Protein AF-A0A227J8L9-F1 (afdb_monomer)

Secondary structure (DSSP, 8-state):
--TT-S--EEE----TT--STT---SEEES-SS-EEEEEETTEEEEEEES-EEEE--EEEEEPTTSPEEEEEEEEEEE---

Structure (mmCIF, N/CA/C/O backbone):
data_AF-A0A227J8L9-F1
#
_entry.id   AF-A0A227J8L9-F1
#
loop_
_atom_site.group_PDB
_atom_site.id
_atom_site.type_symbol
_atom_site.label_atom_id
_atom_site.label_alt_id
_atom_site.label_comp_id
_atom_site.label_asym_id
_atom_site.label_entity_id
_atom_site.label_seq_id
_atom_site.pdbx_PDB_ins_code
_atom_site.Cartn_x
_atom_site.Cartn_y
_atom_site.Cartn_z
_atom_site.occupancy
_atom_site.B_iso_or_equiv
_atom_site.auth_seq_id
_atom_site.auth_comp_id
_atom_site.auth_asym_id
_atom_site.auth_atom_id
_atom_site.pdbx_PDB_model_num
ATOM 1 N N . THR A 1 1 ? 26.030 2.970 -13.371 1.00 65.31 1 THR A N 1
ATOM 2 C CA . THR A 1 1 ? 24.618 3.395 -13.346 1.00 65.31 1 THR A CA 1
ATOM 3 C C . THR A 1 1 ? 24.148 3.341 -11.919 1.00 65.31 1 THR A C 1
ATOM 5 O O . THR A 1 1 ? 24.418 2.333 -11.279 1.00 65.31 1 THR A O 1
ATOM 8 N N . ASP A 1 2 ? 23.540 4.412 -11.413 1.00 69.88 2 ASP A N 1
ATOM 9 C CA . ASP A 1 2 ? 22.939 4.417 -10.077 1.00 69.88 2 ASP A CA 1
ATOM 10 C C . ASP A 1 2 ? 21.749 3.434 -10.067 1.00 69.88 2 ASP A C 1
ATOM 12 O O . ASP A 1 2 ? 20.810 3.628 -10.846 1.00 69.88 2 ASP A O 1
ATOM 16 N N . PRO A 1 3 ? 21.792 2.348 -9.270 1.00 65.88 3 PRO A N 1
ATOM 17 C CA . PRO A 1 3 ? 20.704 1.372 -9.208 1.00 65.88 3 PRO A CA 1
ATOM 18 C C . PRO A 1 3 ? 19.399 1.954 -8.636 1.00 65.88 3 PRO A C 1
ATOM 20 O O . PRO A 1 3 ? 18.357 1.301 -8.731 1.00 65.88 3 PRO A O 1
ATOM 23 N N . ASP A 1 4 ? 19.441 3.156 -8.058 1.00 69.38 4 ASP A N 1
ATOM 24 C CA . ASP A 1 4 ? 18.330 3.806 -7.368 1.00 69.38 4 ASP A CA 1
ATOM 25 C C . ASP A 1 4 ? 17.735 5.003 -8.127 1.00 69.38 4 ASP A C 1
ATOM 27 O O . ASP A 1 4 ? 16.766 5.589 -7.647 1.00 69.38 4 ASP A O 1
ATOM 31 N N . ALA A 1 5 ? 18.222 5.307 -9.336 1.00 69.94 5 ALA A N 1
ATOM 32 C CA . ALA A 1 5 ? 17.732 6.402 -10.186 1.00 69.94 5 ALA A CA 1
ATOM 33 C C . ALA A 1 5 ? 16.326 6.176 -10.796 1.00 69.94 5 ALA A C 1
ATOM 35 O O . ALA A 1 5 ? 15.892 6.940 -11.658 1.00 69.94 5 ALA A O 1
ATOM 36 N N . GLY A 1 6 ? 15.623 5.112 -10.396 1.00 77.94 6 GLY A N 1
ATOM 37 C CA . GLY A 1 6 ? 14.274 4.791 -10.862 1.00 77.94 6 GLY A CA 1
ATOM 38 C C . GLY A 1 6 ? 13.173 5.477 -10.049 1.00 77.94 6 GLY A C 1
ATOM 39 O O . GLY A 1 6 ? 13.363 5.820 -8.881 1.00 7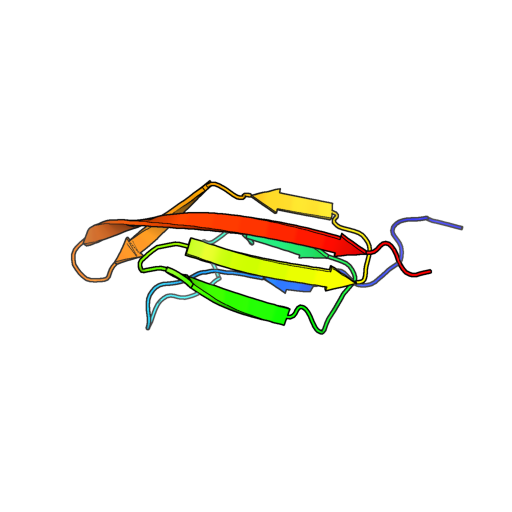7.94 6 GLY A O 1
ATOM 40 N N . ASN A 1 7 ? 11.994 5.628 -10.660 1.00 88.81 7 ASN A N 1
ATOM 41 C CA . ASN A 1 7 ? 10.803 6.123 -9.969 1.00 88.81 7 ASN A CA 1
ATOM 42 C C . ASN A 1 7 ? 10.426 5.210 -8.792 1.00 88.81 7 ASN A C 1
ATOM 44 O O . ASN A 1 7 ? 10.556 3.985 -8.872 1.00 88.81 7 ASN A O 1
ATOM 48 N N . ARG A 1 8 ? 9.923 5.821 -7.716 1.00 94.44 8 ARG A N 1
ATOM 49 C CA . ARG A 1 8 ? 9.428 5.134 -6.519 1.00 94.44 8 ARG A CA 1
ATOM 50 C C . ARG A 1 8 ? 7.977 5.526 -6.282 1.00 94.44 8 ARG A C 1
ATOM 52 O O . ARG A 1 8 ? 7.665 6.711 -6.203 1.00 94.44 8 ARG A O 1
ATOM 59 N N . PHE A 1 9 ? 7.117 4.530 -6.142 1.00 95.75 9 PHE A N 1
ATOM 60 C CA . PHE A 1 9 ? 5.690 4.683 -5.895 1.00 95.75 9 PHE A CA 1
ATOM 61 C C . PHE A 1 9 ? 5.371 4.170 -4.494 1.00 95.75 9 PHE A C 1
ATOM 63 O O . PHE A 1 9 ? 5.714 3.035 -4.159 1.00 95.75 9 PHE A O 1
ATOM 70 N N . GLY A 1 10 ? 4.765 5.028 -3.672 1.00 96.50 10 GLY A N 1
ATOM 71 C CA . GLY A 1 10 ? 4.315 4.696 -2.322 1.00 96.50 10 GLY A CA 1
ATOM 72 C C . GLY A 1 10 ? 2.834 4.331 -2.309 1.00 96.50 10 GLY A C 1
ATOM 73 O O . GLY A 1 10 ? 2.017 5.045 -2.891 1.00 96.50 10 GLY A O 1
ATOM 74 N N . TYR A 1 11 ? 2.493 3.243 -1.626 1.00 96.56 11 TYR A N 1
ATOM 75 C CA . TYR A 1 11 ? 1.124 2.772 -1.441 1.00 96.56 11 TYR A CA 1
ATOM 76 C C . TYR A 1 11 ? 0.753 2.768 0.038 1.00 96.56 11 TYR A C 1
ATOM 78 O O . TYR A 1 11 ? 1.554 2.396 0.896 1.00 96.56 11 TYR A O 1
ATOM 86 N N . PHE A 1 12 ? -0.487 3.161 0.321 1.00 95.56 12 PHE A N 1
ATOM 87 C CA . PHE A 1 12 ? -1.002 3.399 1.666 1.00 95.56 12 PHE A CA 1
ATOM 88 C C . PHE A 1 12 ? -2.304 2.628 1.874 1.00 95.56 12 PHE A C 1
ATOM 90 O O . PHE A 1 12 ? -3.092 2.471 0.940 1.00 95.56 12 PHE A O 1
ATOM 97 N N . VAL A 1 13 ? -2.545 2.188 3.107 1.00 92.69 13 VAL A N 1
ATOM 98 C CA . VAL A 1 13 ? -3.849 1.686 3.553 1.00 92.69 13 VAL A CA 1
ATOM 99 C C . VAL A 1 13 ? -4.368 2.671 4.590 1.00 92.69 13 VAL A C 1
ATOM 101 O O . VAL A 1 13 ? -3.735 2.862 5.623 1.00 92.69 13 VAL A O 1
ATOM 104 N N . LEU A 1 14 ? -5.497 3.314 4.298 1.00 91.62 14 LEU A N 1
ATOM 105 C CA . LEU A 1 14 ? -6.068 4.382 5.117 1.00 91.62 14 LEU A CA 1
ATOM 106 C C . LEU A 1 14 ? -7.539 4.117 5.412 1.00 91.62 14 LEU A C 1
ATOM 108 O O . LEU A 1 14 ? -8.246 3.505 4.606 1.00 91.62 14 LEU A O 1
ATOM 112 N N . ALA A 1 15 ? -8.027 4.645 6.533 1.00 88.19 15 ALA A N 1
ATOM 113 C CA . ALA A 1 15 ? -9.463 4.763 6.734 1.00 88.19 15 ALA A CA 1
ATOM 114 C C . ALA A 1 15 ? -10.047 5.827 5.789 1.00 88.19 15 ALA A C 1
ATOM 116 O O . ALA A 1 15 ? -9.397 6.819 5.450 1.00 88.19 15 ALA A O 1
ATOM 117 N N . THR A 1 16 ? -11.301 5.640 5.371 1.00 86.75 16 THR A N 1
ATOM 118 C CA . THR A 1 16 ? -12.000 6.608 4.518 1.00 86.75 16 THR A CA 1
ATOM 119 C C . THR A 1 16 ? -11.993 7.998 5.159 1.00 86.75 16 THR A C 1
ATOM 121 O O . THR A 1 16 ? -12.425 8.162 6.298 1.00 86.75 16 THR A O 1
ATOM 124 N N . GLY A 1 17 ? -11.523 8.997 4.409 1.00 85.31 17 GLY A N 1
ATOM 125 C CA . GLY A 1 17 ? -11.456 10.390 4.858 1.00 85.31 17 GLY A CA 1
ATOM 126 C C . GLY A 1 17 ? -10.153 10.789 5.559 1.00 85.31 17 GLY A C 1
ATOM 127 O O . GLY A 1 17 ? -10.033 11.946 5.949 1.00 85.31 17 GLY A O 1
ATOM 128 N N . GLN A 1 18 ? -9.177 9.884 5.703 1.00 86.19 18 GLN A N 1
ATOM 129 C CA . GLN A 1 18 ? -7.839 10.235 6.192 1.00 86.19 18 GLN A CA 1
ATOM 130 C C . GLN A 1 18 ? -6.904 10.698 5.066 1.00 86.19 18 GLN A C 1
ATOM 132 O O . GLN A 1 18 ? -7.016 10.253 3.923 1.00 86.19 18 GLN A O 1
ATOM 137 N N . SER A 1 19 ? -5.981 11.599 5.413 1.00 86.94 19 SER A N 1
ATOM 138 C CA . SER A 1 19 ? -4.912 12.098 4.539 1.00 86.94 19 SER A CA 1
ATOM 139 C C . SER A 1 19 ? -3.654 11.228 4.643 1.00 86.94 19 SER A C 1
ATOM 141 O O . SER A 1 19 ? -3.423 10.583 5.665 1.00 86.94 19 SER A O 1
ATOM 143 N N . ILE A 1 20 ? -2.821 11.249 3.597 1.00 89.56 20 ILE A N 1
ATOM 144 C CA . ILE A 1 20 ? -1.504 10.590 3.575 1.00 89.56 20 ILE A CA 1
ATOM 145 C C . ILE A 1 20 ? -0.392 11.424 4.233 1.00 89.56 20 ILE A C 1
ATOM 147 O O . ILE A 1 20 ? 0.692 10.897 4.439 1.00 89.56 20 ILE A O 1
ATOM 151 N N . GLU A 1 21 ? -0.621 12.709 4.535 1.00 87.44 21 GLU A N 1
ATOM 152 C CA . GLU A 1 21 ? 0.443 13.657 4.933 1.00 87.44 21 GLU A CA 1
ATOM 153 C C . GLU A 1 21 ? 1.250 13.226 6.169 1.00 87.44 21 GLU A C 1
ATOM 155 O O . GLU A 1 21 ? 2.439 13.521 6.255 1.00 87.44 21 GLU A O 1
ATOM 160 N N . GLU A 1 22 ? 0.626 12.497 7.096 1.00 83.19 22 GLU A N 1
ATOM 161 C CA . GLU A 1 22 ? 1.247 12.027 8.345 1.00 83.19 22 GLU A CA 1
ATOM 162 C C . GLU A 1 22 ? 1.429 10.501 8.382 1.00 83.19 22 GLU A C 1
ATOM 164 O O . GLU A 1 22 ? 1.617 9.916 9.448 1.00 83.19 22 GLU A O 1
ATOM 169 N N . GLN A 1 23 ? 1.316 9.830 7.235 1.00 87.50 23 GLN A N 1
ATOM 170 C CA . GLN A 1 23 ? 1.340 8.372 7.150 1.00 87.50 23 GLN A CA 1
ATOM 171 C C . GLN A 1 23 ? 2.558 7.905 6.362 1.00 87.50 23 GLN A C 1
ATOM 173 O O . GLN A 1 23 ? 2.970 8.535 5.389 1.00 87.50 23 GLN A O 1
ATOM 178 N N . GLU A 1 24 ? 3.119 6.768 6.760 1.00 92.38 24 GLU A N 1
ATOM 179 C CA . GLU A 1 24 ? 4.154 6.096 5.981 1.00 92.38 24 GLU A CA 1
ATOM 180 C C . GLU A 1 24 ? 3.523 5.065 5.036 1.00 92.38 24 GLU A C 1
ATOM 182 O O . GLU A 1 24 ? 2.541 4.403 5.393 1.00 92.38 24 GLU A O 1
ATOM 187 N N . PRO A 1 25 ? 4.057 4.905 3.813 1.00 96.12 25 PRO A N 1
ATOM 188 C CA . PRO A 1 25 ? 3.568 3.887 2.901 1.00 96.12 25 PRO A CA 1
ATOM 189 C C . PRO A 1 25 ? 3.880 2.499 3.459 1.00 96.12 25 PRO A C 1
ATOM 191 O O . PRO A 1 25 ? 5.002 2.212 3.873 1.00 96.12 25 PRO A O 1
ATOM 194 N N . PHE A 1 26 ? 2.913 1.585 3.387 1.00 96.88 26 PHE A N 1
ATOM 195 C CA . PHE A 1 26 ? 3.187 0.187 3.724 1.00 96.88 26 PHE A CA 1
ATOM 196 C C . PHE A 1 26 ? 4.050 -0.489 2.651 1.00 96.88 26 PHE A C 1
ATOM 198 O O . PHE A 1 26 ? 4.685 -1.502 2.925 1.00 96.88 26 PHE A O 1
ATOM 205 N N . LEU A 1 27 ? 4.057 0.046 1.427 1.00 97.75 27 LEU A N 1
ATOM 206 C CA . LEU A 1 27 ? 4.816 -0.471 0.296 1.00 97.75 27 LEU A CA 1
ATOM 207 C C . LEU A 1 27 ? 5.409 0.686 -0.508 1.00 97.75 27 LEU A C 1
ATOM 209 O O . LEU A 1 27 ? 4.684 1.575 -0.948 1.00 97.75 27 LEU A O 1
ATOM 213 N N . VAL A 1 28 ? 6.715 0.623 -0.767 1.00 97.19 28 VAL A N 1
ATOM 214 C CA . VAL A 1 28 ? 7.393 1.475 -1.752 1.00 97.19 28 VAL A CA 1
ATOM 215 C C . VAL A 1 28 ? 8.010 0.584 -2.815 1.00 97.19 28 VAL A C 1
ATOM 217 O O . VAL A 1 28 ? 8.815 -0.294 -2.501 1.00 97.19 28 VAL A O 1
ATOM 220 N N . THR A 1 29 ? 7.658 0.798 -4.080 1.00 95.62 29 THR A N 1
ATOM 221 C CA . THR A 1 29 ? 8.096 -0.054 -5.194 1.00 95.62 29 THR A CA 1
ATOM 222 C C . THR A 1 29 ? 8.351 0.743 -6.473 1.00 95.62 29 THR A C 1
ATOM 224 O O . THR A 1 29 ? 7.924 1.887 -6.599 1.00 95.62 29 THR A O 1
ATOM 227 N N . SER A 1 30 ? 9.076 0.155 -7.424 1.00 94.06 30 SER A N 1
ATOM 228 C CA . SER A 1 30 ? 9.173 0.671 -8.793 1.00 94.06 30 SER A CA 1
ATOM 229 C C . SER A 1 30 ? 7.950 0.330 -9.657 1.00 94.06 30 SER A C 1
ATOM 231 O O . SER A 1 30 ? 7.842 0.843 -10.767 1.00 94.06 30 SER A O 1
ATOM 233 N N . ASP A 1 31 ? 7.065 -0.559 -9.195 1.00 94.50 31 ASP A N 1
ATOM 234 C CA . ASP A 1 31 ? 5.839 -0.932 -9.906 1.00 94.50 31 ASP A CA 1
ATOM 235 C C . ASP A 1 31 ? 4.737 0.109 -9.662 1.00 94.50 31 ASP A C 1
ATOM 237 O O . ASP A 1 31 ? 4.295 0.292 -8.532 1.00 94.50 31 ASP A O 1
ATOM 241 N N . GLN A 1 32 ? 4.287 0.787 -10.719 1.00 94.69 32 GLN A N 1
ATOM 242 C CA . GLN A 1 32 ? 3.197 1.768 -10.636 1.00 94.69 32 GLN A CA 1
ATOM 243 C C . GLN A 1 32 ? 1.797 1.123 -10.655 1.00 94.69 32 GLN A C 1
ATOM 245 O O . GLN A 1 32 ? 0.799 1.804 -10.405 1.00 94.69 32 GLN A O 1
ATOM 250 N N . PHE A 1 33 ? 1.699 -0.173 -10.967 1.00 94.12 33 PHE A N 1
ATOM 251 C CA . PHE A 1 33 ? 0.443 -0.890 -11.198 1.00 94.12 33 PHE A CA 1
ATOM 252 C C . PHE A 1 33 ? 0.345 -2.169 -10.359 1.00 94.12 33 PHE A C 1
ATOM 254 O O . PHE A 1 33 ? -0.026 -3.231 -10.875 1.00 94.12 33 PHE A O 1
ATOM 261 N N . ILE A 1 34 ? 0.639 -2.075 -9.057 1.00 95.44 34 ILE A N 1
ATOM 262 C CA . ILE A 1 34 ? 0.423 -3.204 -8.145 1.00 95.44 34 ILE A CA 1
ATOM 263 C C . ILE A 1 34 ? -1.023 -3.703 -8.240 1.00 95.44 34 ILE A C 1
ATOM 265 O O . ILE A 1 34 ? -1.964 -2.928 -8.440 1.00 95.44 34 ILE A O 1
ATOM 269 N N . ARG A 1 35 ? -1.215 -5.007 -8.045 1.00 96.75 35 ARG A N 1
ATOM 270 C CA . ARG A 1 35 ? -2.554 -5.588 -7.888 1.00 96.75 35 ARG A CA 1
ATOM 271 C C . ARG A 1 35 ? -2.798 -5.862 -6.421 1.00 96.75 35 ARG A C 1
ATOM 273 O O . ARG A 1 35 ? -1.934 -6.446 -5.774 1.00 96.75 35 ARG A O 1
ATOM 280 N N . MET A 1 36 ? -3.957 -5.461 -5.916 1.00 94.62 36 MET A N 1
ATOM 281 C CA . MET A 1 36 ? -4.359 -5.702 -4.536 1.00 94.62 36 MET A CA 1
ATOM 282 C C . MET A 1 36 ? -5.736 -6.349 -4.500 1.00 94.62 36 MET A C 1
ATOM 284 O O . MET A 1 36 ? -6.652 -5.914 -5.195 1.00 94.62 36 MET A O 1
ATOM 288 N N . GLU A 1 37 ? -5.869 -7.373 -3.670 1.00 96.56 37 GLU A N 1
ATOM 289 C CA . GLU A 1 37 ? -7.101 -8.121 -3.461 1.00 96.56 37 GLU A CA 1
ATOM 290 C C . GLU A 1 37 ? -7.341 -8.286 -1.962 1.00 96.56 37 GLU A C 1
ATOM 292 O O . GLU A 1 37 ? -6.409 -8.542 -1.198 1.00 96.56 37 GLU A O 1
ATOM 297 N N . GLN A 1 38 ? -8.593 -8.159 -1.531 1.00 94.88 38 GLN A N 1
ATOM 298 C CA . GLN A 1 38 ? -8.985 -8.526 -0.176 1.00 94.88 38 GLN A CA 1
ATOM 299 C C . GLN A 1 38 ? -9.304 -10.023 -0.152 1.00 94.88 38 GLN A C 1
ATOM 301 O O . GLN A 1 38 ? -10.183 -10.484 -0.876 1.00 94.88 38 GLN A O 1
ATOM 306 N N . THR A 1 39 ? -8.586 -10.786 0.669 1.00 94.75 39 THR A N 1
ATOM 307 C CA . THR A 1 39 ? -8.713 -12.254 0.753 1.00 94.75 39 THR A CA 1
ATOM 308 C C . THR A 1 39 ? -9.425 -12.724 2.021 1.00 94.75 39 THR A C 1
ATOM 310 O O . THR A 1 39 ? -9.714 -13.909 2.169 1.00 94.75 39 THR A O 1
ATOM 313 N N . GLY A 1 40 ? -9.743 -11.796 2.922 1.00 92.94 40 GLY A N 1
ATOM 314 C CA . GLY A 1 40 ? -10.531 -12.010 4.131 1.00 92.94 40 GLY A CA 1
ATOM 315 C C . GLY A 1 40 ? -10.853 -10.679 4.807 1.00 92.94 40 GLY A C 1
ATOM 316 O O . GLY A 1 40 ? -10.456 -9.621 4.318 1.00 92.94 40 GLY A O 1
ATOM 317 N N . ASP A 1 41 ? -11.534 -10.719 5.953 1.00 90.62 41 ASP A N 1
ATOM 318 C CA . ASP A 1 41 ? -12.022 -9.510 6.637 1.00 90.62 41 ASP A CA 1
ATOM 319 C C . ASP A 1 41 ? -10.917 -8.468 6.870 1.00 90.62 41 ASP A C 1
ATOM 321 O O . ASP A 1 41 ? -11.112 -7.283 6.607 1.00 90.62 41 ASP A O 1
ATOM 325 N N . ASN A 1 42 ? -9.732 -8.930 7.275 1.00 93.50 42 ASN A N 1
ATOM 326 C CA . ASN A 1 42 ? -8.561 -8.106 7.584 1.00 93.50 42 ASN A CA 1
ATOM 327 C C . ASN A 1 42 ? -7.301 -8.599 6.860 1.00 93.50 42 ASN A C 1
ATOM 329 O O . ASN A 1 42 ? -6.185 -8.442 7.355 1.00 93.50 42 ASN A O 1
ATOM 333 N N . THR A 1 43 ? -7.464 -9.250 5.708 1.00 96.75 43 THR A N 1
ATOM 334 C CA . THR A 1 43 ? -6.336 -9.814 4.962 1.00 96.75 43 THR A CA 1
ATOM 335 C C . THR A 1 43 ? -6.307 -9.266 3.550 1.00 96.75 43 THR A C 1
ATOM 337 O O . THR A 1 43 ? -7.304 -9.307 2.829 1.00 96.75 43 THR A O 1
ATOM 340 N N . LEU A 1 44 ? -5.143 -8.751 3.169 1.00 96.50 44 LEU A N 1
ATOM 341 C CA . LEU A 1 44 ? -4.862 -8.215 1.848 1.00 96.50 44 LEU A CA 1
ATOM 342 C C . LEU A 1 44 ? -3.800 -9.084 1.178 1.00 96.50 44 LEU A C 1
ATOM 344 O O . LEU A 1 44 ? -2.832 -9.503 1.809 1.00 96.50 44 LEU A O 1
ATOM 348 N N . SER A 1 45 ? -3.962 -9.330 -0.111 1.00 97.62 45 SER A N 1
ATOM 349 C CA . SER A 1 45 ? -2.939 -9.913 -0.969 1.00 97.62 45 SER A CA 1
ATOM 350 C C . SER A 1 45 ? -2.489 -8.856 -1.966 1.00 97.62 45 SER A C 1
ATOM 352 O O . SER A 1 45 ? -3.324 -8.225 -2.613 1.00 97.62 45 SER A O 1
ATOM 354 N N . VAL A 1 46 ? -1.180 -8.647 -2.090 1.00 97.56 46 VAL A N 1
ATOM 355 C CA . VAL A 1 46 ? -0.584 -7.735 -3.068 1.00 97.56 46 VAL A CA 1
ATOM 356 C C . VAL A 1 46 ? 0.329 -8.498 -4.019 1.00 97.56 46 VAL A C 1
ATOM 358 O O . VAL A 1 46 ? 1.162 -9.303 -3.604 1.00 97.56 46 VAL A O 1
ATOM 361 N N . THR A 1 47 ? 0.193 -8.234 -5.314 1.00 97.88 47 THR A N 1
ATOM 362 C CA . THR A 1 47 ? 1.158 -8.661 -6.331 1.00 97.88 47 THR A CA 1
ATOM 363 C C . THR A 1 47 ? 1.948 -7.453 -6.805 1.00 97.88 47 THR A C 1
ATOM 365 O O . THR A 1 47 ? 1.359 -6.468 -7.254 1.00 97.88 47 THR A O 1
ATOM 368 N N . VAL A 1 48 ? 3.274 -7.556 -6.731 1.00 97.12 48 VAL A N 1
ATOM 369 C CA . VAL A 1 48 ? 4.217 -6.502 -7.119 1.00 97.12 48 VAL A CA 1
ATOM 370 C C . VAL A 1 48 ? 5.123 -7.023 -8.229 1.00 97.12 48 VAL A C 1
ATOM 372 O O . VAL A 1 48 ? 5.772 -8.054 -8.062 1.00 97.12 48 VAL A O 1
ATOM 375 N N . ASN A 1 49 ? 5.188 -6.315 -9.351 1.00 95.44 49 ASN A N 1
ATOM 376 C CA . ASN A 1 49 ? 6.043 -6.622 -10.497 1.00 95.44 49 ASN A CA 1
ATOM 377 C C . ASN A 1 49 ? 7.122 -5.544 -10.637 1.00 95.44 49 ASN A C 1
ATOM 379 O O . ASN A 1 49 ? 7.075 -4.684 -11.514 1.00 95.44 49 ASN A O 1
ATOM 383 N N . GLY A 1 50 ? 8.093 -5.567 -9.729 1.00 92.25 50 GLY A N 1
ATOM 384 C CA . GLY A 1 50 ? 9.134 -4.552 -9.661 1.00 92.25 50 GLY A CA 1
ATOM 385 C C . GLY A 1 50 ? 10.026 -4.708 -8.437 1.00 92.25 50 GLY A C 1
ATOM 386 O O . GLY A 1 50 ? 9.893 -5.647 -7.651 1.00 92.25 50 GLY A O 1
ATOM 387 N N . ARG A 1 51 ? 10.959 -3.770 -8.265 1.00 92.12 51 ARG A N 1
ATOM 388 C CA . ARG A 1 51 ? 11.785 -3.693 -7.057 1.00 92.12 51 ARG A CA 1
ATOM 389 C C . ARG A 1 51 ? 10.926 -3.216 -5.892 1.00 92.12 51 ARG A C 1
ATOM 391 O O . ARG A 1 51 ? 10.164 -2.265 -6.044 1.00 92.12 51 ARG A O 1
ATOM 398 N N . ILE A 1 52 ? 11.073 -3.844 -4.732 1.00 94.12 52 ILE A N 1
ATOM 399 C CA . ILE A 1 52 ? 10.491 -3.382 -3.469 1.00 94.12 52 ILE A CA 1
ATOM 400 C C . ILE A 1 52 ? 11.598 -2.686 -2.673 1.00 94.12 52 ILE A C 1
ATOM 402 O O . ILE A 1 52 ? 12.684 -3.240 -2.508 1.00 94.12 52 ILE A O 1
ATOM 406 N N . TYR A 1 53 ? 11.329 -1.464 -2.219 1.00 94.19 53 TYR A N 1
ATOM 407 C CA . TYR A 1 53 ? 12.235 -0.641 -1.413 1.00 94.19 53 TYR A CA 1
ATOM 408 C C . TYR A 1 53 ? 11.834 -0.624 0.068 1.00 94.19 53 TYR A C 1
ATOM 410 O O . TYR A 1 53 ? 12.703 -0.547 0.929 1.00 94.19 53 TYR A O 1
ATOM 418 N N . GLN A 1 54 ? 10.534 -0.719 0.357 1.00 96.06 54 GLN A N 1
ATOM 419 C CA . GLN A 1 54 ? 9.960 -0.777 1.704 1.00 96.06 54 GLN A CA 1
ATOM 420 C C . GLN A 1 54 ? 8.724 -1.670 1.670 1.00 96.06 54 GLN A C 1
ATOM 422 O O . GLN A 1 54 ? 7.961 -1.608 0.704 1.00 96.06 54 GLN A O 1
ATOM 427 N N . TYR A 1 55 ? 8.537 -2.493 2.702 1.00 97.00 55 TYR A N 1
ATOM 428 C CA . TYR A 1 55 ? 7.352 -3.329 2.856 1.00 97.00 55 TYR A CA 1
ATOM 429 C C . TYR A 1 55 ? 7.059 -3.608 4.334 1.00 97.00 55 TYR A C 1
ATOM 431 O O . TYR A 1 55 ? 7.904 -4.149 5.046 1.00 97.00 55 TYR A O 1
ATOM 439 N N . HIS A 1 56 ? 5.845 -3.270 4.762 1.00 97.44 56 HIS A N 1
ATOM 440 C CA . HIS A 1 56 ? 5.265 -3.622 6.052 1.00 97.44 56 HIS A CA 1
ATOM 441 C C . HIS A 1 56 ? 4.035 -4.492 5.812 1.00 97.44 56 HIS A C 1
ATOM 443 O O . HIS A 1 56 ? 3.139 -4.133 5.049 1.00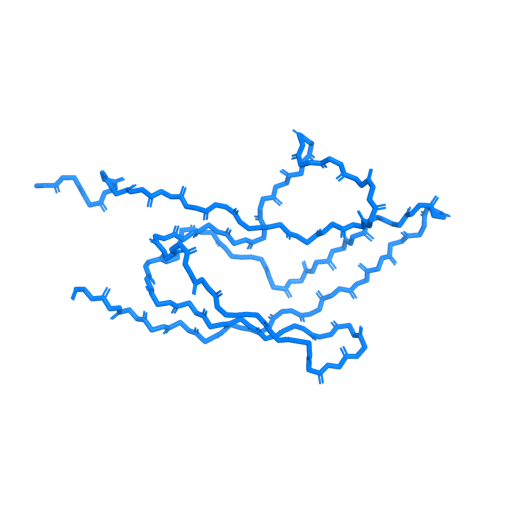 97.44 56 HIS A O 1
ATOM 449 N N . ASN A 1 57 ? 4.006 -5.656 6.451 1.00 96.75 57 ASN A N 1
ATOM 450 C CA . ASN A 1 57 ? 2.961 -6.657 6.261 1.00 96.75 57 ASN A CA 1
ATOM 451 C C . ASN A 1 57 ? 2.000 -6.786 7.452 1.00 96.75 57 ASN A C 1
ATOM 453 O O . ASN A 1 57 ? 1.008 -7.504 7.357 1.00 96.75 57 ASN A O 1
ATOM 457 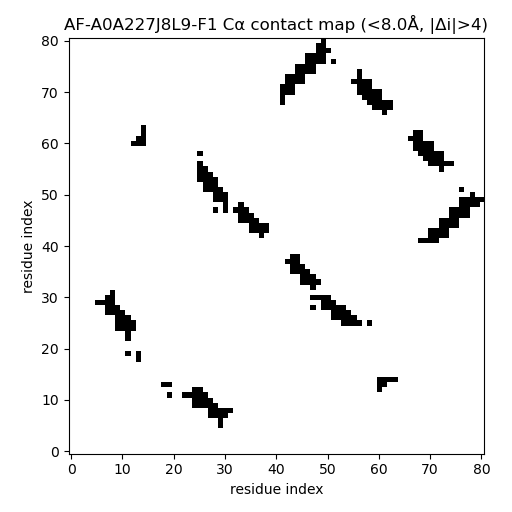N N . ASP A 1 58 ? 2.301 -6.084 8.541 1.00 97.00 58 ASP A N 1
ATOM 458 C CA . ASP A 1 58 ? 1.517 -6.013 9.767 1.00 97.00 58 ASP A CA 1
ATOM 459 C C . ASP A 1 58 ? 1.105 -4.554 9.984 1.00 97.00 58 ASP A C 1
ATOM 461 O O . ASP A 1 58 ? 1.951 -3.713 10.294 1.00 97.00 58 ASP A O 1
ATOM 465 N N . LEU A 1 59 ? -0.163 -4.223 9.720 1.00 95.50 59 LEU A N 1
ATOM 466 C CA . LEU A 1 59 ? -0.629 -2.834 9.651 1.00 95.50 59 LEU A CA 1
ATOM 467 C C . LEU A 1 59 ? -1.696 -2.542 10.698 1.00 95.50 59 LEU A C 1
ATOM 469 O O . LEU A 1 59 ? -2.651 -3.299 10.851 1.00 95.50 59 LEU A O 1
ATOM 473 N N . TRP A 1 60 ? -1.585 -1.386 11.347 1.00 94.50 60 TRP A N 1
ATOM 474 C CA . TRP A 1 60 ? -2.581 -0.870 12.281 1.00 94.50 60 TRP A CA 1
ATOM 475 C C . TRP A 1 60 ? -3.117 0.461 11.764 1.00 94.50 60 TRP A C 1
ATOM 477 O O . TRP A 1 60 ? -2.428 1.474 11.800 1.00 94.50 60 T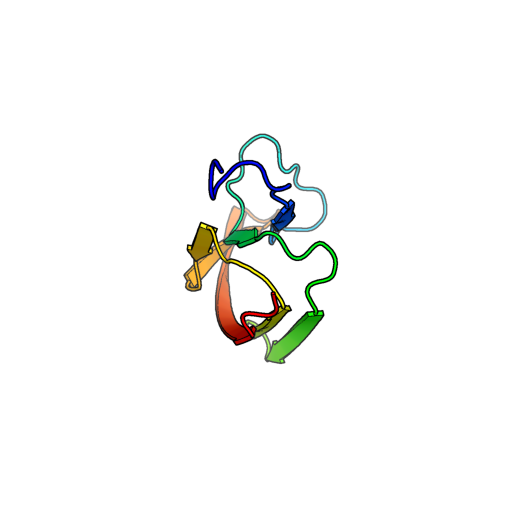RP A O 1
ATOM 487 N N . VAL A 1 61 ? -4.352 0.449 11.266 1.00 92.00 61 VAL A N 1
ATOM 488 C CA . VAL A 1 61 ? -4.989 1.602 10.620 1.00 92.00 61 VAL A CA 1
ATOM 489 C C . VAL A 1 61 ? -5.969 2.258 11.595 1.00 92.00 61 VAL A C 1
ATOM 491 O O . VAL A 1 61 ? -6.928 1.602 12.017 1.00 92.00 61 VAL A O 1
ATOM 494 N N . PRO A 1 62 ? -5.783 3.537 11.963 1.00 90.88 62 PRO A N 1
ATOM 495 C CA . PRO A 1 62 ? -6.728 4.250 12.816 1.00 90.88 62 PRO A CA 1
ATOM 496 C C . PRO A 1 62 ? -8.055 4.482 12.094 1.00 90.88 62 PRO A C 1
ATOM 498 O O . PRO A 1 62 ? -8.086 5.031 10.997 1.00 90.88 62 PRO A O 1
ATOM 501 N N . LYS A 1 63 ? -9.169 4.104 12.717 1.00 88.44 63 LYS A N 1
ATOM 502 C CA . LYS A 1 63 ? -10.524 4.408 12.245 1.00 88.44 63 LYS A CA 1
ATOM 503 C C . LYS A 1 63 ? -11.005 5.757 12.772 1.00 88.44 63 LYS A C 1
ATOM 505 O O . LYS A 1 63 ? -10.487 6.292 13.749 1.00 88.44 63 LYS A O 1
ATOM 510 N N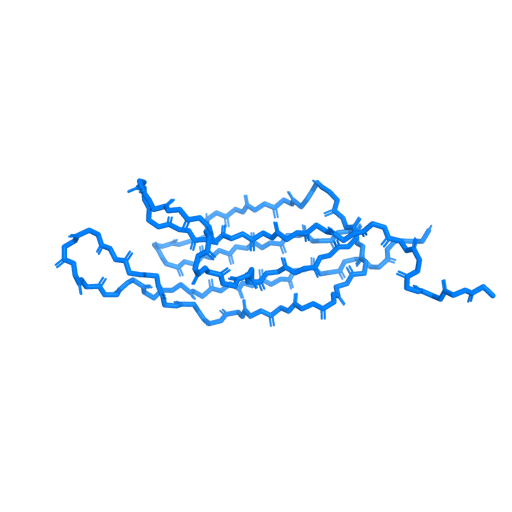 . SER A 1 64 ? -12.072 6.270 12.163 1.00 85.50 64 SER A N 1
ATOM 511 C CA . SER A 1 64 ? -12.754 7.490 12.613 1.00 85.50 64 SER A CA 1
ATOM 512 C C . SER A 1 64 ? -13.367 7.378 14.014 1.00 85.50 64 SER A C 1
ATOM 514 O O . SER A 1 64 ? -13.567 8.398 14.666 1.00 85.50 64 SER A O 1
ATOM 516 N N . ASP A 1 65 ? -13.637 6.162 14.500 1.00 86.75 65 ASP A N 1
ATOM 517 C CA . ASP A 1 65 ? -14.139 5.902 15.856 1.00 86.75 65 ASP A CA 1
ATOM 518 C C . ASP A 1 65 ? -13.027 5.843 16.924 1.00 86.75 65 ASP A C 1
ATOM 520 O O . ASP A 1 65 ? -13.299 5.534 18.085 1.00 86.75 65 ASP A O 1
ATOM 524 N N . GLY A 1 66 ? -11.776 6.123 16.541 1.00 85.75 66 GLY A N 1
ATOM 525 C CA . GLY A 1 66 ? -10.610 6.101 17.424 1.00 85.75 66 GLY A CA 1
ATOM 526 C C . GLY A 1 66 ? -10.052 4.704 17.709 1.00 85.75 66 GLY A C 1
ATOM 527 O O . GLY A 1 66 ? -9.068 4.587 18.438 1.00 85.75 66 GLY A O 1
ATOM 528 N N . LYS A 1 67 ? -10.636 3.635 17.150 1.00 91.62 67 LYS A N 1
ATOM 529 C CA . LYS A 1 67 ? -10.085 2.276 17.255 1.00 91.62 67 LYS A CA 1
ATOM 530 C C . LYS A 1 67 ? -9.062 2.014 16.156 1.00 91.62 67 LYS A C 1
ATOM 532 O O . LYS A 1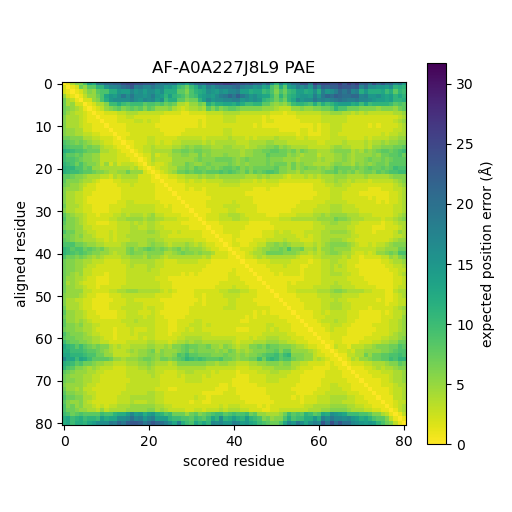 67 ? -9.078 2.649 15.106 1.00 91.62 67 LYS A O 1
ATOM 537 N N . LEU A 1 68 ? -8.205 1.022 16.373 1.00 93.25 68 LEU A N 1
ATOM 538 C CA . LEU A 1 68 ? -7.301 0.521 15.342 1.00 93.25 68 LEU A CA 1
ATOM 539 C C . LEU A 1 68 ? -7.922 -0.689 14.637 1.00 93.25 68 LEU A C 1
ATOM 541 O O . LEU A 1 68 ? -8.464 -1.586 15.287 1.00 93.25 68 LEU A O 1
ATOM 545 N N . GLN A 1 69 ? -7.822 -0.728 13.311 1.00 93.88 69 GLN A N 1
ATOM 546 C CA . GLN A 1 69 ? -8.039 -1.935 12.522 1.00 93.88 69 GLN A CA 1
ATOM 547 C C . GLN A 1 69 ? -6.700 -2.571 12.198 1.00 93.88 69 GLN A C 1
ATOM 549 O O . GLN A 1 69 ? -5.816 -1.920 11.649 1.00 93.88 69 GLN A O 1
ATOM 554 N N . HIS A 1 70 ? -6.579 -3.850 12.514 1.00 96.12 70 HIS A N 1
ATOM 555 C CA . HIS A 1 70 ? -5.415 -4.637 12.153 1.00 96.12 70 HIS A CA 1
ATOM 556 C C . HIS A 1 70 ? -5.596 -5.213 10.749 1.00 96.12 70 HIS A C 1
ATOM 558 O O . HIS A 1 70 ? -6.665 -5.748 10.463 1.00 96.12 70 HIS A O 1
ATOM 564 N N . PHE A 1 71 ? -4.580 -5.112 9.895 1.00 95.94 71 PHE A N 1
ATOM 565 C CA . PHE A 1 71 ? -4.537 -5.762 8.587 1.00 95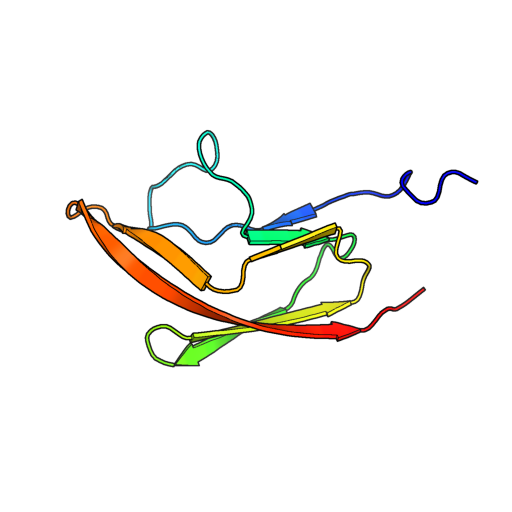.94 71 PHE A CA 1
ATOM 566 C C . PHE A 1 71 ? -3.265 -6.593 8.438 1.00 95.94 71 PHE A C 1
ATOM 568 O O . PHE A 1 71 ? -2.160 -6.128 8.714 1.00 95.94 71 PHE A O 1
ATOM 575 N N . LEU A 1 72 ? -3.444 -7.806 7.923 1.00 97.56 72 LEU A N 1
ATOM 576 C CA . LEU A 1 72 ? -2.378 -8.711 7.517 1.00 97.56 72 LEU A CA 1
ATOM 577 C C . LEU A 1 72 ? -2.224 -8.628 6.000 1.00 97.56 72 LEU A C 1
ATOM 579 O O . LEU A 1 72 ? -3.180 -8.883 5.265 1.00 97.56 72 LEU A O 1
ATOM 583 N N . VAL A 1 73 ? -1.032 -8.299 5.514 1.00 97.75 73 VAL A N 1
ATOM 584 C CA . VAL A 1 73 ? -0.763 -8.194 4.076 1.00 97.75 73 VAL A CA 1
ATOM 585 C C . VAL A 1 73 ? 0.158 -9.324 3.648 1.00 97.75 73 VAL A C 1
ATOM 587 O O . VAL A 1 73 ? 1.243 -9.479 4.186 1.00 97.75 73 VAL A O 1
ATOM 590 N N . SER A 1 74 ? -0.233 -10.102 2.648 1.00 97.44 74 SER A N 1
ATOM 591 C CA . SER A 1 74 ? 0.649 -11.059 1.973 1.00 97.44 74 SER A CA 1
ATOM 592 C C . SER A 1 74 ? 1.135 -10.462 0.660 1.00 97.44 74 SER A C 1
ATOM 594 O O . SER A 1 74 ? 0.340 -9.865 -0.060 1.00 97.44 74 SER A O 1
ATOM 596 N N . ALA A 1 75 ? 2.415 -10.627 0.327 1.00 96.69 75 ALA A N 1
ATOM 597 C CA . ALA A 1 75 ? 2.982 -10.127 -0.922 1.00 96.69 75 ALA A CA 1
ATOM 598 C C . ALA A 1 75 ? 3.530 -11.260 -1.792 1.00 96.69 75 ALA A C 1
ATOM 600 O O . ALA A 1 75 ? 4.309 -12.093 -1.333 1.00 96.69 75 ALA A O 1
ATOM 601 N N . THR A 1 76 ? 3.170 -11.243 -3.073 1.00 97.00 76 THR A N 1
ATOM 602 C CA . THR A 1 76 ? 3.862 -11.983 -4.131 1.00 97.00 76 THR A CA 1
ATOM 603 C C . THR A 1 76 ? 4.671 -10.986 -4.950 1.00 97.00 76 THR A C 1
ATOM 605 O O . THR A 1 76 ? 4.107 -10.097 -5.587 1.00 97.00 76 THR A O 1
ATOM 608 N N . ALA A 1 77 ? 5.996 -11.113 -4.913 1.00 95.31 77 ALA A N 1
ATOM 609 C CA . ALA A 1 77 ? 6.909 -10.205 -5.597 1.00 95.31 77 ALA A CA 1
ATOM 610 C C . ALA A 1 77 ? 7.575 -10.908 -6.783 1.00 95.31 77 ALA A C 1
ATOM 612 O O . ALA A 1 77 ? 8.327 -11.866 -6.608 1.00 95.31 77 ALA A O 1
ATOM 613 N N . ASN A 1 78 ? 7.328 -10.396 -7.985 1.00 93.19 78 ASN A N 1
ATOM 614 C CA . ASN A 1 78 ? 7.996 -10.816 -9.208 1.00 93.19 78 ASN A CA 1
ATOM 615 C C . ASN A 1 78 ? 9.012 -9.740 -9.589 1.00 93.19 78 ASN A C 1
ATOM 617 O O . ASN A 1 78 ? 8.645 -8.609 -9.908 1.00 93.19 78 ASN A O 1
ATOM 621 N N . TYR A 1 79 ? 10.300 -10.076 -9.569 1.00 79.00 79 TYR A N 1
ATOM 622 C CA . TYR A 1 79 ? 11.322 -9.145 -10.029 1.00 79.00 79 TYR A CA 1
ATOM 623 C C . TYR A 1 79 ? 11.417 -9.200 -11.556 1.00 79.00 79 TYR A C 1
ATOM 625 O O . TYR A 1 79 ? 12.048 -10.093 -12.120 1.00 79.00 79 TYR A O 1
ATOM 633 N N . VAL A 1 80 ? 10.745 -8.256 -12.216 1.00 68.69 80 VAL A N 1
ATOM 634 C CA . VAL A 1 80 ? 10.766 -8.093 -13.674 1.00 68.69 80 VAL A CA 1
ATOM 635 C C . VAL A 1 80 ? 11.729 -6.954 -14.011 1.00 68.69 80 VAL A C 1
ATOM 637 O O . VAL A 1 80 ? 11.622 -5.870 -13.434 1.00 68.69 80 VAL A O 1
ATOM 640 N N . ARG A 1 81 ? 12.697 -7.217 -14.894 1.00 59.66 81 ARG A N 1
ATOM 641 C CA . ARG A 1 81 ? 13.696 -6.251 -15.370 1.00 59.66 81 ARG A CA 1
ATOM 642 C C . ARG A 1 81 ? 13.444 -5.892 -16.825 1.00 59.66 81 ARG A C 1
ATOM 644 O O . ARG A 1 81 ? 13.090 -6.820 -17.584 1.00 59.66 81 ARG A O 1
#

Radius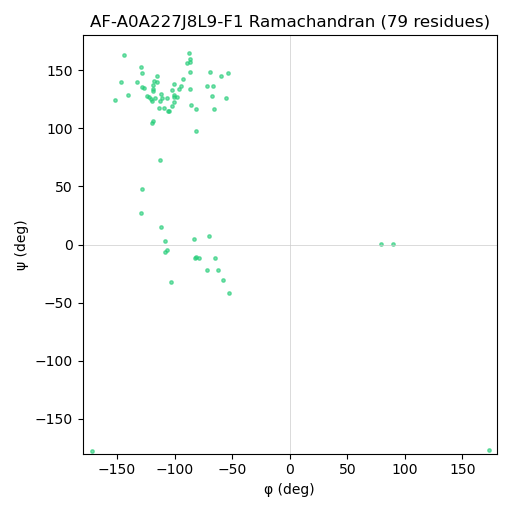 of gyration: 13.79 Å; Cα contacts (8 Å, |Δi|>4): 151; chains: 1; bounding box: 39×26×33 Å

Organism: Vibrio parahaemolyticus (NCBI:txid670)

pLDDT: mean 90.9, std 8.57, range [59.66, 97.88]

Sequence (81 aa):
TDPDAGNRFGYFVLATGQSIEEQEPFLVTSDQFIRMEQTGDNTLSVTVNGRIYQYHNDLWVPKSDGKLQHFLVSATANYVR

Solvent-accessible surface area (backbone atoms only — not comparable to full-atom values): 5044 Å² total; per-residue (Å²): 130,74,92,73,82,62,71,76,38,73,39,76,81,73,40,93,91,64,76,65,90,89,55,76,54,38,34,28,22,55,35,88,76,61,47,76,45,77,80,48,100,46,30,38,39,35,41,38,62,24,58,75,81,44,79,58,46,79,43,76,34,63,40,96,87,75,47,71,45,66,35,42,46,47,75,49,75,41,82,65,129

Nearest PDB structures (foldseek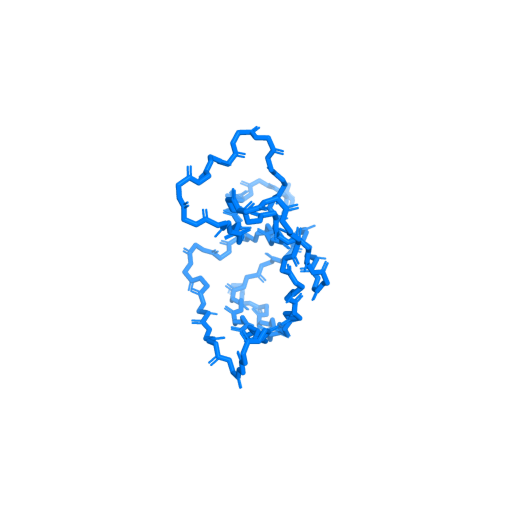):
  6crv-assembly1_A  TM=2.489E-01  e=5.486E+00  Severe acute respiratory syndrome-related coronavirus
  7wp9-assembly1_B  TM=2.617E-01  e=7.077E+00  Severe acute respiratory syndrome coronavirus 2

Mean predicted aligned error: 4.26 Å

Foldseek 3Di:
DPPPPADKDFADDAEPPDDCPPPHGQWIFSAPDWDWDAPDPQEIEIEEATDTPHHDQWDWYQYPVRHTRTHGYHYDYHHDD